Protein AF-A0A2E3LVP8-F1 (afdb_monomer_lite)

Foldseek 3Di:
DPQDLQALVDADDPVLLVLLLCLLQCLLDPDPVVCVVCVVVNVVSVVVCSNPQLLNSLLSQLQDQSSLVSNVSSVVVVVSNVVVVVVSLVSLVSCVVVCSCDLVSLCVSCVSSVHHSVVQVVCSVVSVVVVNVVVSSVDRRD

Structure (mmCIF, N/CA/C/O backbone):
data_AF-A0A2E3LVP8-F1
#
_entry.id   AF-A0A2E3LVP8-F1
#
loop_
_atom_site.group_PDB
_atom_site.id
_atom_site.type_symbol
_atom_site.label_atom_id
_atom_site.label_alt_id
_atom_site.label_comp_id
_atom_site.label_asym_id
_atom_site.label_entity_id
_atom_site.label_seq_id
_atom_site.pdbx_PDB_ins_code
_atom_site.Cartn_x
_atom_site.Cartn_y
_atom_site.Cartn_z
_atom_site.occupancy
_atom_site.B_iso_or_equiv
_atom_site.auth_seq_id
_atom_site.auth_comp_id
_atom_site.auth_asym_id
_atom_site.auth_atom_id
_atom_site.pdbx_PDB_model_num
ATOM 1 N N . MET A 1 1 ? 14.477 10.924 3.842 1.00 40.78 1 MET A N 1
ATOM 2 C CA . MET A 1 1 ? 13.339 11.177 2.937 1.00 40.78 1 MET A CA 1
ATOM 3 C C . MET A 1 1 ? 12.320 12.024 3.673 1.00 40.78 1 MET A C 1
ATOM 5 O O . MET A 1 1 ? 11.725 11.569 4.643 1.00 40.78 1 MET A O 1
ATOM 9 N N . THR A 1 2 ? 12.190 13.284 3.279 1.00 36.34 2 THR A N 1
ATOM 10 C CA . THR A 1 2 ? 11.159 14.206 3.758 1.00 36.34 2 THR A CA 1
ATOM 11 C C . THR A 1 2 ? 9.872 13.854 3.027 1.00 36.34 2 THR A C 1
ATOM 13 O O . THR A 1 2 ? 9.621 14.345 1.937 1.00 36.34 2 THR A O 1
ATOM 16 N N . SER A 1 3 ? 9.068 12.951 3.590 1.00 50.12 3 SER A N 1
ATOM 17 C CA . SER A 1 3 ? 7.699 12.768 3.102 1.00 50.12 3 SER A CA 1
ATOM 18 C C . SER A 1 3 ? 7.023 14.142 3.218 1.00 50.12 3 SER A C 1
ATOM 20 O O . SER A 1 3 ? 7.069 14.732 4.300 1.00 50.12 3 SER A O 1
ATOM 22 N N . ALA A 1 4 ? 6.495 14.726 2.145 1.00 59.56 4 ALA A N 1
ATOM 23 C CA . ALA A 1 4 ? 5.739 15.974 2.242 1.00 59.56 4 ALA A CA 1
ATOM 24 C C . ALA A 1 4 ? 4.471 15.744 3.096 1.00 59.56 4 ALA A C 1
ATOM 26 O O . ALA A 1 4 ? 4.057 14.603 3.335 1.00 59.56 4 ALA A O 1
ATOM 27 N N . ILE A 1 5 ? 3.867 16.802 3.646 1.00 59.66 5 ILE A N 1
ATOM 28 C CA . ILE A 1 5 ? 2.533 16.693 4.263 1.00 59.66 5 ILE A CA 1
ATOM 29 C C . ILE A 1 5 ? 1.522 16.668 3.114 1.00 59.66 5 ILE A C 1
ATOM 31 O O . ILE A 1 5 ? 0.992 17.700 2.719 1.00 59.66 5 ILE A O 1
ATOM 35 N N . VAL A 1 6 ? 1.309 15.496 2.523 1.00 74.62 6 VAL A N 1
ATOM 36 C CA . VAL A 1 6 ? 0.316 15.321 1.460 1.00 74.62 6 VAL A CA 1
ATOM 37 C C . VAL A 1 6 ? -1.006 14.978 2.122 1.00 74.62 6 VAL A C 1
ATOM 39 O O . VAL A 1 6 ? -1.184 13.855 2.580 1.00 74.62 6 VAL A O 1
ATOM 42 N N . SER A 1 7 ? -1.944 15.916 2.212 1.00 84.12 7 SER A N 1
ATOM 43 C CA . SER A 1 7 ? -3.248 15.611 2.813 1.00 84.12 7 SER A CA 1
ATOM 44 C C . SER A 1 7 ? -3.996 14.558 1.992 1.00 84.12 7 SER A C 1
ATOM 46 O O . SER A 1 7 ? -4.094 14.685 0.771 1.00 84.12 7 SER A O 1
ATOM 48 N N . TYR A 1 8 ? -4.594 13.571 2.666 1.00 87.12 8 TYR A N 1
ATOM 49 C CA . TYR A 1 8 ? -5.476 12.575 2.048 1.00 87.12 8 TYR A CA 1
ATOM 50 C C . TYR A 1 8 ? -6.635 13.199 1.251 1.00 87.12 8 TYR A C 1
ATOM 52 O O . TYR A 1 8 ? -7.142 12.604 0.300 1.00 87.12 8 TYR A O 1
ATOM 60 N N . GLN A 1 9 ? -7.046 14.420 1.591 1.00 85.94 9 GLN A N 1
ATOM 61 C CA . GLN A 1 9 ? -8.120 15.122 0.892 1.00 85.94 9 GLN A CA 1
ATOM 62 C C . GLN A 1 9 ? -7.758 15.468 -0.561 1.00 85.94 9 GLN A C 1
ATOM 64 O O . GLN A 1 9 ? -8.663 15.663 -1.369 1.00 85.94 9 GLN A O 1
ATOM 69 N N . HIS A 1 10 ? -6.472 15.453 -0.928 1.00 87.69 10 HIS A N 1
ATOM 70 C CA . HIS A 1 10 ? -6.052 15.567 -2.321 1.00 87.69 10 HIS A CA 1
ATOM 71 C C . HIS A 1 10 ? -6.360 14.257 -3.060 1.00 87.69 10 HIS A C 1
ATOM 73 O O . HIS A 1 10 ? -5.829 13.200 -2.696 1.00 87.69 10 HIS A O 1
ATOM 79 N N . PRO A 1 11 ? -7.249 14.282 -4.067 1.00 85.62 11 PRO A N 1
ATOM 80 C CA . PRO A 1 11 ? -7.542 13.100 -4.856 1.00 85.62 11 PRO A CA 1
ATOM 81 C C . PRO A 1 11 ? -6.336 12.729 -5.723 1.00 85.62 11 PRO A C 1
ATOM 83 O O . PRO A 1 11 ? -5.559 13.582 -6.145 1.00 85.62 11 PRO A O 1
ATOM 86 N N . LEU A 1 12 ? -6.215 11.440 -6.030 1.00 88.75 12 LEU A N 1
ATOM 87 C CA . LEU A 1 12 ? -5.285 10.976 -7.054 1.00 88.75 12 LEU A CA 1
ATOM 88 C C . LEU A 1 12 ? -5.682 11.522 -8.423 1.00 88.75 12 LEU A C 1
ATOM 90 O O . LEU A 1 12 ? -6.841 11.393 -8.828 1.00 88.75 12 LEU A O 1
ATOM 94 N N . THR A 1 13 ? -4.695 12.033 -9.152 1.00 91.44 13 THR A N 1
ATOM 95 C CA . THR A 1 13 ? -4.828 12.288 -10.587 1.00 91.44 13 THR A CA 1
ATOM 96 C C . THR A 1 13 ? -4.900 10.968 -11.359 1.00 91.44 13 THR A C 1
ATOM 98 O O . THR A 1 13 ? -4.510 9.915 -10.848 1.00 91.44 13 THR A O 1
ATOM 101 N N . GLU A 1 14 ? -5.386 11.014 -12.598 1.00 91.69 14 GLU A N 1
ATOM 102 C CA . GLU A 1 14 ? -5.385 9.850 -13.492 1.00 91.69 14 GLU A CA 1
ATOM 103 C C . GLU A 1 14 ? -3.964 9.317 -13.720 1.00 91.69 14 GLU A C 1
ATOM 105 O O . GLU A 1 14 ? -3.720 8.134 -13.498 1.00 91.69 14 GLU A O 1
ATOM 110 N N . SER A 1 15 ? -3.003 10.204 -13.991 1.00 91.69 15 SER A N 1
ATOM 111 C CA . SER A 1 15 ? -1.587 9.841 -14.136 1.00 91.69 15 SER A CA 1
ATOM 112 C C . SER A 1 15 ? -1.030 9.140 -12.889 1.00 91.69 15 SER A C 1
ATOM 114 O O . SER A 1 15 ? -0.359 8.117 -12.997 1.00 91.69 15 SER A O 1
ATOM 116 N N . SER A 1 16 ? -1.380 9.602 -11.684 1.00 92.56 16 SER A N 1
ATOM 117 C CA . SER A 1 16 ? -0.963 8.918 -10.454 1.00 92.56 16 SER A CA 1
ATOM 118 C C . SER A 1 16 ? -1.603 7.528 -10.310 1.00 92.56 16 SER A C 1
ATOM 120 O O . SER A 1 16 ? -0.983 6.625 -9.753 1.00 92.56 16 SER A O 1
ATOM 122 N N . ARG A 1 17 ? -2.834 7.316 -10.799 1.00 94.56 17 ARG A N 1
ATOM 123 C CA . ARG A 1 17 ? -3.469 5.980 -10.807 1.00 94.56 17 ARG A CA 1
ATOM 124 C C . ARG A 1 17 ? -2.792 5.040 -11.803 1.00 94.56 17 ARG A C 1
ATOM 126 O O . ARG A 1 17 ? -2.631 3.853 -11.502 1.00 94.56 17 ARG A O 1
ATOM 133 N N . GLU A 1 18 ? -2.384 5.557 -12.957 1.00 95.50 18 GLU A N 1
ATOM 134 C CA . GLU A 1 18 ? -1.581 4.815 -13.930 1.00 95.50 18 GLU A CA 1
ATOM 135 C C . GLU A 1 18 ? -0.231 4.418 -13.331 1.00 95.50 18 GLU A C 1
ATOM 137 O O . GLU A 1 18 ? 0.154 3.257 -13.441 1.00 95.50 18 GLU A O 1
ATOM 142 N N . ASP A 1 19 ? 0.430 5.320 -12.601 1.00 96.06 19 ASP A N 1
ATOM 143 C CA . ASP A 1 19 ? 1.681 5.021 -11.898 1.00 96.06 19 ASP A CA 1
ATOM 144 C C . ASP A 1 19 ? 1.509 3.925 -10.839 1.00 96.06 19 ASP A C 1
ATOM 146 O O . ASP A 1 19 ? 2.321 3.001 -10.774 1.00 96.06 19 ASP A O 1
ATOM 150 N N . VAL A 1 20 ? 0.437 3.971 -10.034 1.00 96.31 20 VAL A N 1
ATOM 151 C CA . VAL A 1 20 ? 0.121 2.895 -9.073 1.00 96.31 20 VAL A CA 1
ATOM 152 C C . VAL A 1 20 ? -0.023 1.557 -9.796 1.00 96.31 20 VAL A C 1
ATOM 154 O O . VAL A 1 20 ? 0.584 0.563 -9.390 1.00 96.31 20 VAL A O 1
ATOM 157 N N . THR A 1 21 ? -0.799 1.540 -10.880 1.00 96.75 21 THR A N 1
ATOM 158 C CA . THR A 1 21 ? -1.047 0.338 -11.686 1.00 96.75 21 THR A CA 1
ATOM 159 C C . THR A 1 21 ? 0.262 -0.186 -12.273 1.00 96.75 21 THR A C 1
ATOM 161 O O . THR A 1 21 ? 0.592 -1.358 -12.104 1.00 96.75 21 THR A O 1
ATOM 164 N N . TYR A 1 22 ? 1.061 0.689 -12.887 1.00 97.31 22 TYR A N 1
ATOM 165 C CA . TYR A 1 22 ? 2.359 0.355 -13.460 1.00 97.31 22 TYR A CA 1
ATOM 166 C C . TYR A 1 22 ? 3.306 -0.249 -12.421 1.00 97.31 22 TYR A C 1
ATOM 168 O O . TYR A 1 22 ? 3.892 -1.304 -12.675 1.00 97.31 22 TYR A O 1
ATOM 176 N N . VAL A 1 23 ? 3.441 0.380 -11.249 1.00 96.75 23 VAL A N 1
ATOM 177 C CA . VAL A 1 23 ? 4.336 -0.083 -10.182 1.00 96.75 23 VAL A CA 1
ATOM 178 C C . VAL A 1 23 ? 3.909 -1.456 -9.677 1.00 96.75 23 VAL A C 1
ATOM 180 O O . VAL A 1 23 ? 4.720 -2.384 -9.677 1.00 96.75 23 VAL A O 1
ATOM 183 N N . VAL A 1 24 ? 2.646 -1.619 -9.274 1.00 96.81 24 VAL A N 1
ATOM 184 C CA . VAL A 1 24 ? 2.169 -2.881 -8.689 1.00 96.81 24 VAL A CA 1
ATOM 185 C C . VAL A 1 24 ? 2.236 -4.008 -9.722 1.00 96.81 24 VAL A C 1
ATOM 187 O O . VAL A 1 24 ? 2.796 -5.065 -9.427 1.00 96.81 24 VAL A O 1
ATOM 190 N N . HIS A 1 25 ? 1.783 -3.762 -10.954 1.00 97.81 25 HIS A N 1
ATOM 191 C CA . HIS A 1 25 ? 1.829 -4.735 -12.045 1.00 97.81 25 HIS A CA 1
ATOM 192 C C . HIS A 1 25 ? 3.262 -5.161 -12.394 1.00 97.81 25 HIS A C 1
ATOM 194 O O . HIS A 1 25 ? 3.577 -6.350 -12.518 1.00 97.81 25 HIS A O 1
ATOM 200 N N . THR A 1 26 ? 4.166 -4.190 -12.535 1.00 97.50 26 THR A N 1
ATOM 201 C CA . THR A 1 26 ? 5.559 -4.446 -12.913 1.00 97.50 26 THR A CA 1
ATOM 202 C C . THR A 1 26 ? 6.267 -5.269 -11.846 1.00 97.50 26 THR A C 1
ATOM 204 O O . THR A 1 26 ? 6.894 -6.286 -12.165 1.00 97.50 26 THR A O 1
ATOM 207 N N . LEU A 1 27 ? 6.119 -4.882 -10.576 1.00 96.94 27 LEU A N 1
ATOM 208 C CA . LEU A 1 27 ? 6.698 -5.607 -9.449 1.00 96.94 27 LEU A CA 1
ATOM 209 C C . LEU A 1 27 ? 6.086 -7.004 -9.284 1.00 96.94 27 LEU A C 1
ATOM 211 O O . LEU A 1 27 ? 6.800 -7.929 -8.894 1.00 96.94 27 LEU A O 1
ATOM 215 N N . ALA A 1 28 ? 4.803 -7.185 -9.603 1.00 97.31 28 ALA A N 1
ATOM 216 C CA . ALA A 1 28 ? 4.131 -8.478 -9.544 1.00 97.31 28 ALA A CA 1
ATOM 217 C C . ALA A 1 28 ? 4.654 -9.452 -10.608 1.00 97.31 28 ALA A C 1
ATOM 219 O O . ALA A 1 28 ? 5.025 -10.577 -10.274 1.00 97.31 28 ALA A O 1
ATOM 220 N N . HIS A 1 29 ? 4.811 -9.012 -11.862 1.00 97.12 29 HIS A N 1
ATOM 221 C CA . HIS A 1 29 ? 4.949 -9.942 -12.997 1.00 97.12 29 HIS A CA 1
ATOM 222 C C . HIS A 1 29 ? 6.318 -9.968 -13.680 1.00 97.12 29 HIS A C 1
ATOM 224 O O . HIS A 1 29 ? 6.682 -10.970 -14.301 1.00 97.12 29 HIS A O 1
ATOM 230 N N . LYS A 1 30 ? 7.123 -8.901 -13.601 1.00 96.75 30 LYS A N 1
ATOM 231 C CA . LYS A 1 30 ? 8.406 -8.864 -14.328 1.00 96.75 30 LYS A CA 1
ATOM 232 C C . LYS A 1 30 ? 9.496 -9.647 -13.603 1.00 96.75 30 LYS A C 1
ATOM 234 O O . LYS A 1 30 ? 9.655 -9.543 -12.388 1.00 96.75 30 LYS A O 1
ATOM 239 N N . LYS A 1 31 ? 10.300 -10.406 -14.355 1.00 94.69 31 LYS A N 1
ATOM 240 C CA . LYS A 1 31 ? 11.477 -11.122 -13.827 1.00 94.69 31 LYS A CA 1
ATOM 241 C C . LYS A 1 31 ? 12.503 -10.134 -13.262 1.00 94.69 31 LYS A C 1
ATOM 243 O O . LYS A 1 31 ? 12.570 -8.994 -13.708 1.00 94.69 31 LYS A O 1
ATOM 248 N N . MET A 1 32 ? 13.350 -10.586 -12.336 1.00 92.88 32 MET A N 1
ATOM 249 C CA . MET A 1 32 ? 14.323 -9.716 -11.655 1.00 92.88 32 MET A CA 1
ATOM 250 C C . MET A 1 32 ? 15.253 -8.969 -12.625 1.00 92.88 32 MET A C 1
ATOM 252 O O . MET A 1 32 ? 15.480 -7.776 -12.467 1.00 92.88 32 MET A O 1
ATOM 256 N N . SER A 1 33 ? 15.726 -9.634 -13.682 1.00 93.81 33 SER A N 1
ATOM 257 C CA . SER A 1 33 ? 16.558 -8.998 -14.712 1.00 93.81 33 SER A CA 1
ATOM 258 C C . SER A 1 33 ? 15.832 -7.882 -15.468 1.00 93.81 33 SER A C 1
ATOM 260 O O . SER A 1 33 ? 16.451 -6.894 -15.850 1.00 93.81 33 SER A O 1
ATOM 262 N N . THR A 1 34 ? 14.521 -8.012 -15.674 1.00 95.12 34 THR A N 1
ATOM 263 C CA . THR A 1 34 ? 13.690 -6.957 -16.262 1.00 95.12 34 THR A CA 1
ATOM 264 C C . THR A 1 34 ? 13.471 -5.816 -15.275 1.00 95.12 34 THR A C 1
ATOM 266 O O . THR A 1 34 ? 13.532 -4.667 -15.686 1.00 95.12 34 THR A O 1
ATOM 269 N N . LEU A 1 35 ? 13.280 -6.110 -13.986 1.00 94.12 35 LEU A N 1
ATOM 270 C CA . LEU A 1 35 ? 13.143 -5.078 -12.952 1.00 94.12 35 LEU A CA 1
ATOM 271 C C . LEU A 1 35 ? 14.391 -4.199 -12.853 1.00 94.12 35 LEU A C 1
ATOM 273 O O . LEU A 1 35 ? 14.258 -2.987 -12.790 1.00 94.12 35 LEU A O 1
ATOM 277 N N . ILE A 1 36 ? 15.588 -4.788 -12.943 1.00 92.44 36 ILE A N 1
ATOM 278 C CA . ILE A 1 36 ? 16.846 -4.025 -12.971 1.00 92.44 36 ILE A CA 1
ATOM 279 C C . ILE A 1 36 ? 16.878 -3.062 -14.166 1.00 92.44 36 ILE A C 1
ATOM 281 O O . ILE A 1 36 ? 17.276 -1.912 -14.020 1.00 92.44 36 ILE A O 1
ATOM 285 N N . LYS A 1 37 ? 16.425 -3.506 -15.347 1.00 94.75 37 LYS A N 1
ATOM 286 C CA . LYS A 1 37 ? 16.352 -2.648 -16.542 1.00 94.75 37 LYS A CA 1
ATOM 287 C C . LYS A 1 37 ? 15.318 -1.529 -16.399 1.00 94.75 37 LYS A C 1
ATOM 289 O O . LYS A 1 37 ? 15.552 -0.436 -16.892 1.00 94.75 37 LYS A O 1
ATOM 294 N N . LEU A 1 38 ? 14.203 -1.811 -15.726 1.00 94.94 38 LEU A N 1
ATOM 295 C CA . LEU A 1 38 ? 13.114 -0.863 -15.477 1.00 94.94 38 LEU A CA 1
ATOM 296 C C . LEU A 1 38 ? 13.320 -0.028 -14.206 1.00 94.94 38 LEU A C 1
ATOM 298 O O . LEU A 1 38 ? 12.433 0.737 -13.842 1.00 94.94 38 LEU A O 1
ATOM 302 N N . GLN A 1 39 ? 14.455 -0.168 -13.514 1.00 92.56 39 GLN A N 1
ATOM 303 C CA . GLN A 1 39 ? 14.685 0.483 -12.224 1.00 92.56 39 GLN A CA 1
ATOM 304 C C . GLN A 1 39 ? 14.538 2.005 -12.329 1.00 92.56 39 GLN A C 1
ATOM 306 O O . GLN A 1 39 ? 13.883 2.603 -11.483 1.00 92.56 39 GLN A O 1
ATOM 311 N N . GLY A 1 40 ? 15.063 2.611 -13.401 1.00 94.56 40 GLY A N 1
ATOM 312 C CA . GLY A 1 40 ? 14.910 4.045 -13.657 1.00 94.56 40 GLY A CA 1
ATOM 313 C C . GLY A 1 40 ? 13.445 4.468 -13.775 1.00 94.56 40 GLY A C 1
ATOM 314 O O . GLY A 1 40 ? 13.022 5.399 -13.097 1.00 94.56 40 GLY A O 1
ATOM 315 N N . ASP A 1 41 ? 12.646 3.745 -14.561 1.00 94.50 41 ASP A N 1
ATOM 316 C CA . ASP A 1 41 ? 11.222 4.049 -14.752 1.00 94.50 41 ASP A CA 1
ATOM 317 C C . ASP A 1 41 ? 10.411 3.833 -13.467 1.00 94.50 41 ASP A C 1
ATOM 319 O O . ASP A 1 41 ? 9.527 4.625 -13.141 1.00 94.50 41 ASP A O 1
ATOM 323 N N . LEU A 1 42 ? 10.731 2.778 -12.709 1.00 93.69 42 LEU A N 1
ATOM 324 C CA . LEU A 1 42 ? 10.135 2.504 -11.401 1.00 93.69 42 LEU A CA 1
ATOM 325 C C . LEU A 1 42 ? 10.479 3.596 -10.384 1.00 93.69 42 LEU A C 1
ATOM 327 O O . LEU A 1 42 ? 9.614 3.993 -9.606 1.00 93.69 42 LEU A O 1
ATOM 331 N N . ASP A 1 43 ? 11.710 4.106 -10.399 1.00 92.00 43 ASP A N 1
ATOM 332 C CA . ASP A 1 43 ? 12.124 5.211 -9.538 1.00 92.00 43 ASP A CA 1
ATOM 333 C C . ASP A 1 43 ? 11.423 6.517 -9.925 1.00 92.00 43 ASP A C 1
ATOM 335 O O . ASP A 1 43 ? 10.987 7.248 -9.040 1.00 92.00 43 ASP A O 1
ATOM 339 N N . GLN A 1 44 ? 11.241 6.792 -11.220 1.00 93.38 44 GLN A N 1
ATOM 340 C CA . GLN A 1 44 ? 10.481 7.959 -11.679 1.00 93.38 44 GLN A CA 1
ATOM 341 C C . GLN A 1 44 ? 9.003 7.875 -11.281 1.00 93.38 44 GLN A C 1
ATOM 343 O O . GLN A 1 44 ? 8.448 8.853 -10.780 1.00 93.38 44 GLN A O 1
ATOM 348 N N . ALA A 1 45 ? 8.372 6.707 -11.444 1.00 92.50 45 ALA A N 1
ATOM 349 C CA . ALA A 1 45 ? 7.010 6.480 -10.964 1.00 92.50 45 ALA A CA 1
ATOM 350 C C . ALA A 1 45 ? 6.927 6.632 -9.439 1.00 92.50 45 ALA A C 1
ATOM 352 O O . ALA A 1 45 ? 6.023 7.293 -8.935 1.00 92.50 45 ALA A O 1
ATOM 353 N N . ARG A 1 46 ? 7.906 6.105 -8.690 1.00 87.50 46 ARG A N 1
ATOM 354 C CA . ARG A 1 46 ? 7.980 6.300 -7.236 1.00 87.50 46 ARG A CA 1
ATOM 355 C C . ARG A 1 46 ? 8.069 7.777 -6.865 1.00 87.50 46 ARG A C 1
ATOM 357 O O . ARG A 1 46 ? 7.331 8.195 -5.989 1.00 87.50 46 ARG A O 1
ATOM 364 N N . ILE A 1 47 ? 8.929 8.558 -7.520 1.00 88.62 47 ILE A N 1
ATOM 365 C CA . ILE A 1 47 ? 9.092 9.993 -7.235 1.00 88.62 47 ILE A CA 1
ATOM 366 C C . ILE A 1 47 ? 7.765 10.737 -7.422 1.00 88.62 47 ILE A C 1
ATOM 368 O O . ILE A 1 47 ? 7.390 11.531 -6.567 1.00 88.62 47 ILE A O 1
ATOM 372 N N . ARG A 1 48 ? 7.014 10.441 -8.490 1.00 89.81 48 ARG A N 1
ATOM 373 C CA . ARG A 1 48 ? 5.672 11.016 -8.685 1.00 89.81 48 ARG A CA 1
ATOM 374 C C . ARG A 1 48 ? 4.687 10.571 -7.600 1.00 89.81 48 ARG A C 1
ATOM 376 O O . ARG A 1 48 ? 3.841 11.349 -7.172 1.00 89.81 48 ARG A O 1
ATOM 383 N N . LEU A 1 49 ? 4.810 9.332 -7.12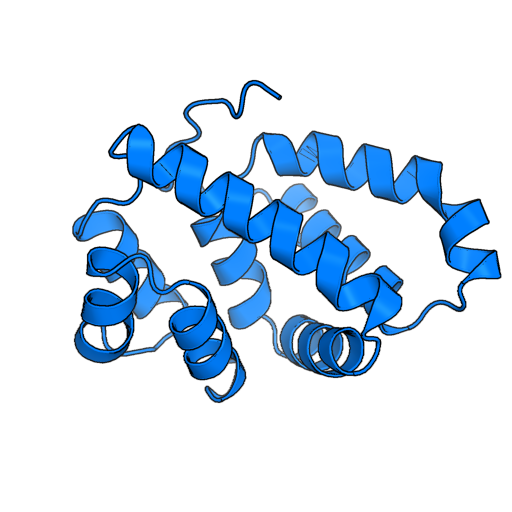4 1.00 90.38 49 LEU A N 1
ATOM 384 C CA . LEU A 1 49 ? 3.996 8.794 -6.033 1.00 90.38 49 LEU A CA 1
ATOM 385 C C . LEU A 1 49 ? 4.437 9.258 -4.633 1.00 90.38 49 LEU A C 1
ATOM 387 O O . LEU A 1 49 ? 3.651 9.118 -3.699 1.00 90.38 49 LEU A O 1
ATOM 391 N N . ASP A 1 50 ? 5.628 9.836 -4.452 1.00 84.69 50 ASP A N 1
ATOM 392 C CA . ASP A 1 50 ? 6.056 10.402 -3.161 1.00 84.69 50 ASP A CA 1
ATOM 393 C C . ASP A 1 50 ? 5.188 11.615 -2.760 1.00 84.69 50 ASP A C 1
ATOM 395 O O . ASP A 1 50 ? 5.061 11.936 -1.574 1.00 84.69 50 ASP A O 1
ATOM 399 N N . GLU A 1 51 ? 4.536 12.251 -3.739 1.00 84.94 51 GLU A N 1
ATOM 400 C CA . GLU A 1 51 ? 3.531 13.303 -3.552 1.00 84.94 51 GLU A CA 1
ATOM 401 C C . GLU A 1 51 ? 2.118 12.756 -3.305 1.00 84.94 51 GLU A C 1
ATOM 403 O O . GLU A 1 51 ? 1.177 13.530 -3.150 1.00 84.94 51 GLU A O 1
ATOM 408 N N . VAL A 1 52 ? 1.938 11.433 -3.248 1.00 90.62 52 VAL A N 1
ATOM 409 C CA . VAL A 1 52 ? 0.645 10.787 -3.004 1.00 90.62 52 VAL A CA 1
ATOM 410 C C . VAL A 1 52 ? 0.557 10.314 -1.558 1.00 90.62 52 VAL A C 1
ATOM 412 O O . VAL A 1 52 ? 1.436 9.641 -1.021 1.00 90.62 52 VAL A O 1
ATOM 415 N N . HIS A 1 53 ? -0.569 10.614 -0.914 1.00 93.06 53 HIS A N 1
ATOM 416 C CA . HIS A 1 53 ? -0.833 10.128 0.432 1.00 93.06 53 HIS A CA 1
ATOM 417 C C . HIS A 1 53 ? -0.932 8.584 0.449 1.00 93.06 53 HIS A C 1
ATOM 419 O O . HIS A 1 53 ? -1.649 8.017 -0.378 1.00 93.06 53 HIS A O 1
ATOM 425 N N . PRO A 1 54 ? -0.314 7.859 1.400 1.00 93.69 54 PRO A N 1
ATOM 426 C CA . PRO A 1 54 ? -0.311 6.392 1.411 1.00 93.69 54 PRO A CA 1
ATOM 427 C C . PRO A 1 54 ? -1.711 5.755 1.467 1.00 93.69 54 PRO A C 1
ATOM 429 O O . PRO A 1 54 ? -1.922 4.717 0.843 1.00 93.69 54 PRO A O 1
ATOM 432 N N . LEU A 1 55 ? -2.700 6.376 2.133 1.00 94.38 55 LEU A N 1
ATOM 433 C CA . LEU A 1 55 ? -4.092 5.891 2.058 1.00 94.38 55 LEU A CA 1
ATOM 434 C C . LEU A 1 55 ? -4.678 6.026 0.644 1.00 94.38 55 LEU A C 1
ATOM 436 O O . LEU A 1 55 ? -5.456 5.172 0.240 1.00 94.38 55 LEU A O 1
ATOM 440 N N . ARG A 1 56 ? -4.288 7.051 -0.130 1.00 94.88 56 ARG A N 1
ATOM 441 C CA . ARG A 1 56 ? -4.702 7.189 -1.534 1.00 94.88 56 ARG A CA 1
ATOM 442 C C . ARG A 1 56 ? -4.052 6.127 -2.404 1.00 94.88 56 ARG A C 1
ATOM 444 O O . ARG A 1 56 ? -4.753 5.494 -3.183 1.00 94.88 56 ARG A O 1
ATOM 451 N N . PHE A 1 57 ? -2.753 5.882 -2.226 1.00 95.25 57 PHE A N 1
ATOM 452 C CA . PHE A 1 57 ? -2.074 4.773 -2.898 1.00 95.25 57 PHE A CA 1
ATOM 453 C C . PHE A 1 57 ? -2.825 3.453 -2.664 1.00 95.25 57 PHE A C 1
ATOM 455 O O . PHE A 1 57 ? -3.186 2.770 -3.618 1.00 95.25 57 PHE A O 1
ATOM 462 N N . MET A 1 58 ? -3.134 3.126 -1.403 1.00 94.88 58 MET A N 1
ATOM 463 C CA . MET A 1 58 ? -3.890 1.913 -1.078 1.00 94.88 58 MET A CA 1
ATOM 464 C C . MET A 1 58 ? -5.309 1.943 -1.653 1.00 94.88 58 MET A C 1
ATOM 466 O O . MET A 1 58 ? -5.757 0.936 -2.189 1.00 94.88 58 MET A O 1
ATOM 470 N N . GLU A 1 59 ? -6.004 3.082 -1.606 1.00 94.62 5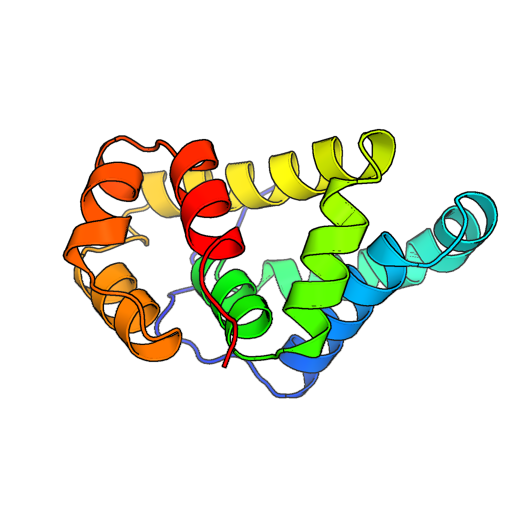9 GLU A N 1
ATOM 471 C CA . GLU A 1 59 ? -7.330 3.235 -2.213 1.00 94.62 59 GLU A CA 1
ATOM 472 C C . GLU A 1 59 ? -7.298 2.885 -3.709 1.00 94.62 59 GLU A C 1
ATOM 474 O O . GLU A 1 59 ? -8.122 2.096 -4.161 1.00 94.62 59 GLU A O 1
ATOM 479 N N . ALA A 1 60 ? -6.316 3.392 -4.462 1.00 94.69 60 ALA A N 1
ATOM 480 C CA . ALA A 1 60 ? -6.154 3.084 -5.886 1.00 94.69 60 ALA A CA 1
ATOM 481 C C . ALA A 1 60 ? -5.875 1.604 -6.160 1.00 94.69 60 ALA A C 1
ATOM 483 O O . ALA A 1 60 ? -6.307 1.072 -7.185 1.00 94.69 60 ALA A O 1
ATOM 484 N N .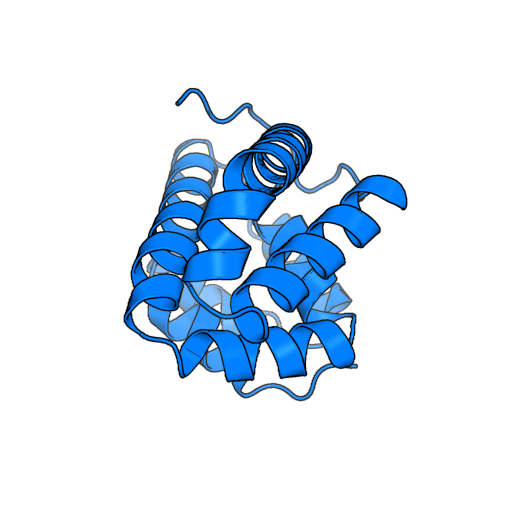 VAL A 1 61 ? -5.156 0.935 -5.257 1.00 95.31 61 VAL A N 1
ATOM 485 C CA . VAL A 1 61 ? -4.929 -0.507 -5.359 1.00 95.31 61 VAL A CA 1
ATOM 486 C C . VAL A 1 61 ? -6.233 -1.265 -5.123 1.00 95.31 61 VAL A C 1
ATOM 488 O O . VAL A 1 61 ? -6.621 -2.069 -5.962 1.00 95.31 61 VAL A O 1
ATOM 491 N N . PHE A 1 62 ? -6.945 -0.982 -4.030 1.00 94.81 62 PHE A N 1
ATOM 492 C CA . PHE A 1 62 ? -8.126 -1.754 -3.622 1.00 94.81 62 PHE A CA 1
ATOM 493 C C . PHE A 1 62 ? -9.418 -1.413 -4.386 1.00 94.81 62 PHE A C 1
ATOM 495 O O . PHE A 1 62 ? -10.364 -2.200 -4.369 1.00 94.81 62 PHE A O 1
ATOM 502 N N . GLN A 1 63 ? -9.460 -0.281 -5.096 1.00 93.00 63 GLN A N 1
ATOM 503 C CA . GLN A 1 63 ? -10.545 0.076 -6.024 1.00 93.00 63 GLN A CA 1
ATOM 504 C C . GLN A 1 63 ? -10.415 -0.563 -7.411 1.00 93.00 63 GLN A C 1
ATOM 506 O O . GLN A 1 63 ? -11.346 -0.459 -8.205 1.00 93.00 63 GLN A O 1
ATOM 511 N N . ASN A 1 64 ? -9.268 -1.161 -7.739 1.00 92.44 64 ASN A N 1
ATOM 512 C CA . ASN A 1 64 ? -9.035 -1.769 -9.040 1.00 92.44 64 ASN A CA 1
ATOM 513 C C . ASN A 1 64 ? -8.758 -3.264 -8.870 1.00 92.44 64 ASN A C 1
ATOM 515 O O . ASN A 1 64 ? -7.722 -3.678 -8.347 1.00 92.44 64 ASN A O 1
ATOM 519 N N . LYS A 1 65 ? -9.676 -4.090 -9.376 1.00 93.00 65 LYS A N 1
ATOM 520 C CA . LYS A 1 65 ? -9.564 -5.550 -9.338 1.00 93.00 65 LYS A CA 1
ATOM 521 C C . LYS A 1 65 ? -8.221 -6.093 -9.846 1.00 93.00 65 LYS A C 1
ATOM 523 O O . LYS A 1 65 ? -7.691 -7.021 -9.236 1.00 93.00 65 LYS A O 1
ATOM 528 N N . GLN A 1 66 ? -7.669 -5.543 -10.930 1.00 94.19 66 GLN A N 1
ATOM 529 C CA . GLN A 1 66 ? -6.379 -5.988 -11.466 1.00 94.19 66 GLN A CA 1
ATOM 530 C C . GLN A 1 66 ? -5.235 -5.653 -10.505 1.00 94.19 66 GLN A C 1
ATOM 532 O O . GLN A 1 66 ? -4.421 -6.524 -10.212 1.00 94.19 66 GLN A O 1
ATOM 537 N N . ASN A 1 67 ? -5.223 -4.447 -9.933 1.00 95.94 67 ASN A N 1
ATOM 538 C CA . ASN A 1 67 ? -4.199 -4.046 -8.965 1.00 95.94 67 ASN A CA 1
ATOM 539 C C . ASN A 1 67 ? -4.200 -4.942 -7.721 1.00 95.94 67 ASN A C 1
ATOM 541 O O . ASN A 1 67 ? -3.143 -5.226 -7.167 1.00 95.94 67 ASN A O 1
ATOM 545 N N . CYS A 1 68 ? -5.357 -5.446 -7.299 1.00 94.38 68 CYS A N 1
ATOM 546 C CA . CYS A 1 68 ? -5.430 -6.403 -6.198 1.00 94.38 68 CYS A CA 1
ATOM 547 C C . CYS A 1 68 ? -4.888 -7.790 -6.525 1.00 94.38 68 CYS A C 1
ATOM 549 O O . CYS A 1 68 ? -4.254 -8.422 -5.673 1.00 94.38 68 CYS A O 1
ATOM 551 N N . ILE A 1 69 ? -5.151 -8.273 -7.740 1.00 94.81 69 ILE A N 1
ATOM 552 C CA . ILE A 1 69 ? -4.566 -9.520 -8.240 1.00 94.81 69 ILE A CA 1
ATOM 553 C C . ILE A 1 69 ? -3.045 -9.362 -8.268 1.00 94.81 69 ILE A C 1
ATOM 555 O O . ILE A 1 69 ? -2.331 -10.173 -7.679 1.00 94.81 69 ILE A O 1
ATOM 559 N N . ASP A 1 70 ? -2.566 -8.257 -8.834 1.00 96.81 70 ASP A N 1
ATOM 560 C CA . ASP A 1 70 ? -1.144 -7.955 -8.938 1.00 96.81 70 ASP A CA 1
ATOM 561 C C . ASP A 1 70 ? -0.501 -7.795 -7.551 1.00 96.81 70 ASP A C 1
ATOM 563 O O . ASP A 1 70 ? 0.559 -8.362 -7.298 1.00 96.81 70 ASP A O 1
ATOM 567 N N . LEU A 1 71 ? -1.156 -7.128 -6.595 1.00 96.12 71 LEU A N 1
ATOM 568 C CA . LEU A 1 71 ? -0.677 -7.030 -5.211 1.00 96.12 71 LEU A CA 1
ATOM 569 C C . LEU A 1 71 ? -0.585 -8.414 -4.542 1.00 96.12 71 LEU A C 1
ATOM 571 O O . LEU A 1 71 ? 0.370 -8.705 -3.817 1.00 96.12 71 LEU A O 1
ATOM 575 N N . SER A 1 72 ? -1.565 -9.283 -4.797 1.00 94.69 72 SER A N 1
ATOM 576 C CA . SER A 1 72 ? -1.582 -10.655 -4.278 1.00 94.69 72 SER A CA 1
ATOM 577 C C . SER A 1 72 ? -0.453 -11.502 -4.862 1.00 94.69 72 SER A C 1
ATOM 579 O O . SER A 1 72 ? 0.175 -12.276 -4.135 1.00 94.69 72 SER A O 1
ATOM 581 N N . ASP A 1 73 ? -0.151 -11.338 -6.149 1.00 96.19 73 ASP A N 1
ATOM 582 C CA . ASP A 1 73 ? 0.973 -12.003 -6.808 1.00 96.19 73 ASP A CA 1
ATOM 583 C C . ASP A 1 73 ? 2.321 -11.431 -6.357 1.00 96.19 73 ASP A C 1
ATOM 585 O O . ASP A 1 73 ? 3.250 -12.189 -6.063 1.00 96.19 73 ASP A O 1
ATOM 589 N N . LEU A 1 74 ? 2.411 -10.113 -6.177 1.00 96.44 74 LEU A N 1
ATOM 590 C CA . LEU A 1 74 ? 3.572 -9.446 -5.601 1.00 96.44 74 LEU A CA 1
ATOM 591 C C . LEU A 1 74 ? 3.888 -9.977 -4.196 1.00 96.44 74 LEU A C 1
ATOM 593 O O . LEU A 1 74 ? 5.048 -10.271 -3.910 1.00 96.44 74 LEU A O 1
ATOM 597 N N . LYS A 1 75 ? 2.882 -10.188 -3.335 1.00 95.38 75 LYS A N 1
ATOM 598 C CA . LYS A 1 75 ? 3.079 -10.744 -1.982 1.00 95.38 75 LYS A CA 1
ATOM 599 C C . LYS A 1 75 ? 3.729 -12.132 -1.986 1.00 95.38 75 LYS A C 1
ATOM 601 O O . LYS A 1 75 ? 4.497 -12.447 -1.077 1.00 95.38 75 LYS A O 1
ATOM 606 N N . LYS A 1 76 ? 3.489 -12.950 -3.018 1.00 96.19 76 LYS A N 1
ATOM 607 C CA . LYS A 1 76 ? 4.148 -14.264 -3.180 1.00 96.19 76 LYS A 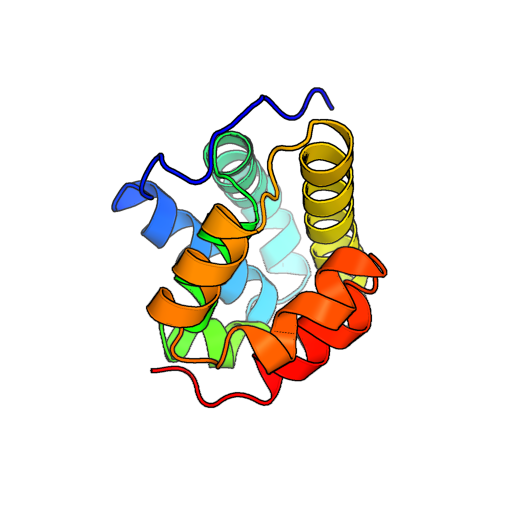CA 1
ATOM 608 C C . LYS A 1 76 ? 5.646 -14.118 -3.481 1.00 96.19 76 LYS A C 1
ATOM 610 O O . LYS A 1 76 ? 6.431 -15.022 -3.204 1.00 96.19 76 LYS A O 1
ATOM 615 N N . ARG A 1 77 ? 6.077 -12.968 -4.010 1.00 96.50 77 ARG A N 1
ATOM 616 C CA . ARG A 1 77 ? 7.471 -12.660 -4.358 1.00 96.50 77 ARG A CA 1
ATOM 617 C C . ARG A 1 77 ? 8.190 -12.005 -3.182 1.00 96.50 77 ARG A C 1
ATOM 619 O O . ARG A 1 77 ? 8.525 -10.825 -3.226 1.00 96.50 77 ARG A O 1
ATOM 626 N N . ILE A 1 78 ? 8.477 -12.791 -2.142 1.00 95.19 78 ILE A N 1
ATOM 627 C CA . ILE A 1 78 ? 8.986 -12.322 -0.834 1.00 95.19 78 ILE A CA 1
ATOM 628 C C . ILE A 1 78 ? 10.153 -11.321 -0.943 1.00 95.19 78 ILE A C 1
ATOM 630 O O . ILE A 1 78 ? 10.171 -10.328 -0.217 1.00 95.19 78 ILE A O 1
ATOM 634 N N . ILE A 1 79 ? 11.109 -11.559 -1.850 1.00 94.62 79 ILE A N 1
ATOM 635 C CA . ILE A 1 79 ? 12.298 -10.703 -2.044 1.00 94.62 79 ILE A CA 1
ATOM 636 C C . ILE A 1 79 ? 11.919 -9.277 -2.484 1.00 94.62 79 ILE A C 1
ATOM 638 O O . ILE A 1 79 ? 12.620 -8.332 -2.143 1.00 94.62 79 ILE A O 1
ATOM 642 N N . ILE A 1 80 ? 10.805 -9.112 -3.199 1.00 95.69 80 ILE A N 1
ATOM 643 C CA . ILE A 1 80 ? 10.314 -7.818 -3.701 1.00 95.69 80 ILE A CA 1
ATOM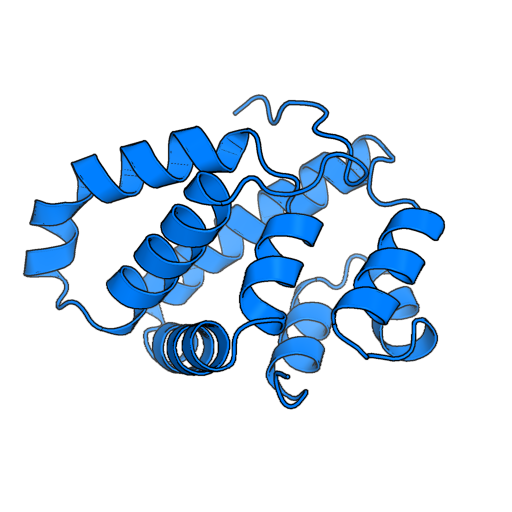 644 C C . ILE A 1 80 ? 9.227 -7.265 -2.778 1.00 95.69 80 ILE A C 1
ATOM 646 O O . ILE A 1 80 ? 9.209 -6.072 -2.488 1.00 95.69 80 ILE A O 1
ATOM 650 N N . TRP A 1 81 ? 8.362 -8.135 -2.254 1.00 95.81 81 TRP A N 1
ATOM 651 C CA . TRP A 1 81 ? 7.317 -7.757 -1.307 1.00 95.81 81 TRP A CA 1
ATOM 652 C C . TRP A 1 81 ? 7.880 -7.066 -0.065 1.00 95.81 81 TRP A C 1
ATOM 654 O O . TRP A 1 81 ? 7.381 -6.017 0.327 1.00 95.81 81 TRP A O 1
ATOM 664 N N . LYS A 1 82 ? 8.925 -7.634 0.553 1.00 95.88 82 LYS A N 1
ATOM 665 C CA . LYS A 1 82 ? 9.514 -7.090 1.786 1.00 95.88 82 LYS A CA 1
ATOM 666 C C . LYS A 1 82 ? 9.935 -5.617 1.650 1.00 95.88 82 LYS A C 1
ATOM 668 O O . LYS A 1 82 ? 9.455 -4.818 2.454 1.00 95.88 82 LYS A O 1
ATOM 673 N N . PRO A 1 83 ? 10.782 -5.227 0.676 1.00 93.94 83 PRO A N 1
ATOM 674 C CA . PRO A 1 83 ? 11.166 -3.826 0.517 1.00 93.94 83 PRO A CA 1
ATOM 675 C C . PRO A 1 83 ? 9.992 -2.933 0.094 1.00 93.94 83 PRO A C 1
ATOM 677 O O . PRO A 1 83 ? 9.852 -1.843 0.642 1.00 93.94 83 PRO A O 1
ATOM 680 N N . PHE A 1 84 ? 9.115 -3.401 -0.805 1.00 94.19 84 PHE A N 1
ATOM 681 C CA . PHE A 1 84 ? 7.918 -2.655 -1.214 1.00 94.19 84 PHE A CA 1
ATOM 682 C C . PHE A 1 84 ? 7.026 -2.305 -0.014 1.00 94.19 84 PHE A C 1
ATOM 684 O O . PHE A 1 84 ? 6.705 -1.139 0.224 1.00 94.19 84 PHE A O 1
ATOM 691 N N . TRP A 1 85 ? 6.668 -3.314 0.781 1.00 95.50 85 TRP A N 1
ATOM 692 C CA . TRP A 1 85 ? 5.798 -3.133 1.933 1.00 95.50 85 TRP A CA 1
ATOM 693 C C . TRP A 1 85 ? 6.471 -2.325 3.044 1.00 95.50 85 TRP A C 1
ATOM 695 O O . TRP A 1 85 ? 5.817 -1.498 3.676 1.00 95.50 85 TRP A O 1
ATOM 705 N N . SER A 1 86 ? 7.780 -2.505 3.259 1.00 94.81 86 SER A N 1
ATOM 706 C CA . SER A 1 86 ? 8.529 -1.685 4.216 1.00 94.81 86 SER A CA 1
ATOM 707 C C . SER A 1 86 ? 8.450 -0.200 3.862 1.00 94.81 86 SER A C 1
ATOM 709 O O . SER A 1 86 ? 8.116 0.601 4.730 1.00 94.81 86 SER A O 1
ATOM 711 N N . GLY A 1 87 ? 8.672 0.162 2.594 1.00 92.56 87 GLY A N 1
ATOM 712 C CA . GLY A 1 87 ? 8.594 1.555 2.147 1.00 92.56 87 GLY A CA 1
ATOM 713 C C . GLY A 1 87 ? 7.203 2.162 2.342 1.00 92.56 87 GLY A C 1
ATOM 714 O O . GLY A 1 87 ? 7.069 3.249 2.904 1.00 92.56 87 GLY A O 1
ATOM 715 N N . LEU A 1 88 ? 6.147 1.432 1.967 1.00 93.75 88 LEU A N 1
ATOM 716 C CA . LEU A 1 88 ? 4.770 1.893 2.177 1.00 93.75 88 LEU A CA 1
ATOM 717 C C . LEU A 1 88 ? 4.439 2.056 3.671 1.00 93.75 88 LEU A C 1
ATOM 719 O O . LEU A 1 88 ? 3.815 3.040 4.071 1.00 93.75 88 LEU A O 1
ATOM 723 N N . LYS A 1 89 ? 4.898 1.126 4.513 1.00 94.44 89 LYS A N 1
ATOM 724 C CA . LYS A 1 89 ? 4.727 1.191 5.969 1.00 94.44 89 LYS A CA 1
ATOM 725 C C . LYS A 1 89 ? 5.459 2.384 6.579 1.00 94.44 89 LYS A C 1
ATOM 727 O O . LYS A 1 89 ? 4.929 3.023 7.486 1.00 94.44 89 LYS A O 1
ATOM 732 N N . ASP A 1 90 ? 6.654 2.699 6.099 1.00 93.19 90 ASP A N 1
ATOM 733 C CA . ASP A 1 90 ? 7.409 3.855 6.575 1.00 93.19 90 ASP A CA 1
ATOM 734 C C . ASP A 1 90 ? 6.718 5.170 6.189 1.00 93.19 90 ASP A C 1
ATOM 736 O O . ASP A 1 90 ? 6.643 6.077 7.021 1.00 93.19 90 ASP A O 1
ATOM 740 N N . ASN A 1 91 ? 6.089 5.233 5.011 1.00 91.75 91 ASN A N 1
ATOM 741 C CA . ASN A 1 91 ? 5.225 6.351 4.627 1.00 91.75 91 ASN A CA 1
ATOM 742 C C . ASN A 1 91 ? 3.983 6.463 5.527 1.00 91.75 91 ASN A C 1
ATOM 744 O O . ASN A 1 91 ? 3.679 7.559 5.998 1.00 91.75 91 ASN A O 1
ATOM 748 N N . LEU A 1 92 ? 3.303 5.354 5.840 1.00 93.31 92 LEU A N 1
ATOM 749 C CA . LEU A 1 92 ? 2.179 5.348 6.791 1.00 93.31 92 LEU A CA 1
ATOM 750 C C . LEU A 1 92 ? 2.605 5.870 8.168 1.00 93.31 92 LEU A C 1
ATOM 752 O O . LEU A 1 92 ? 1.997 6.799 8.691 1.00 93.31 92 LEU A O 1
ATOM 756 N N . LYS A 1 93 ? 3.704 5.352 8.725 1.00 93.19 93 LYS A N 1
ATOM 757 C CA . LYS A 1 93 ? 4.261 5.829 10.003 1.00 93.19 93 LYS A CA 1
ATOM 758 C C . LYS A 1 93 ? 4.638 7.311 9.957 1.00 93.19 93 LYS A C 1
ATOM 760 O O . LYS A 1 93 ? 4.490 8.010 10.957 1.00 93.19 93 LYS A O 1
ATOM 765 N N . ALA A 1 94 ? 5.171 7.791 8.834 1.00 91.62 94 ALA A N 1
ATOM 766 C CA . ALA A 1 94 ? 5.546 9.190 8.677 1.00 91.62 94 ALA A CA 1
ATOM 767 C C . ALA A 1 94 ? 4.321 10.114 8.650 1.00 91.62 94 ALA A C 1
ATOM 769 O O . ALA A 1 94 ? 4.386 11.195 9.228 1.00 91.62 94 ALA A O 1
ATOM 770 N N . GLN A 1 95 ? 3.220 9.702 8.016 1.00 90.38 95 GLN A N 1
ATOM 771 C CA . GLN A 1 95 ? 1.972 10.472 8.001 1.00 90.38 95 GLN A CA 1
ATOM 772 C C . GLN A 1 95 ? 1.233 10.399 9.345 1.00 90.38 95 GLN A C 1
ATOM 774 O O . GLN A 1 95 ? 0.760 11.428 9.825 1.00 90.38 95 GLN A O 1
ATOM 779 N N . ASP A 1 96 ? 1.241 9.238 10.011 1.00 91.19 96 ASP A N 1
ATOM 780 C CA . ASP A 1 96 ? 0.729 9.061 11.378 1.00 91.19 96 ASP A CA 1
ATOM 781 C C . ASP A 1 96 ? 1.374 10.051 12.360 1.00 91.19 96 ASP A C 1
ATOM 783 O O . ASP A 1 96 ? 0.692 10.819 13.033 1.00 91.19 96 ASP A O 1
ATOM 787 N N . LYS A 1 97 ? 2.715 10.112 12.374 1.00 90.69 97 LYS A N 1
ATOM 788 C CA . LYS A 1 97 ? 3.486 11.022 13.244 1.00 90.69 97 LYS A CA 1
ATOM 789 C C . LYS A 1 97 ? 3.155 12.501 13.044 1.00 90.69 97 LYS A C 1
ATOM 791 O O . LYS A 1 97 ? 3.448 13.307 13.921 1.00 90.69 97 LYS A O 1
ATOM 796 N N . LYS A 1 98 ? 2.592 12.860 11.893 1.00 89.31 98 LYS A N 1
ATOM 797 C CA . LYS A 1 98 ? 2.208 14.231 11.546 1.00 89.31 98 LYS A CA 1
ATOM 798 C C . LYS A 1 98 ? 0.721 14.505 11.768 1.00 89.31 98 LYS A C 1
ATOM 800 O O . LYS A 1 98 ? 0.261 15.586 11.419 1.00 89.31 98 LYS A O 1
ATOM 805 N N . GLY A 1 99 ? -0.030 13.535 12.291 1.00 87.81 99 GLY A N 1
ATOM 806 C CA . GLY A 1 99 ? -1.478 13.639 12.457 1.00 87.81 99 GLY A CA 1
ATOM 807 C C . GLY A 1 99 ? -2.253 13.607 11.137 1.00 87.81 99 GLY A C 1
ATOM 808 O O . GLY A 1 99 ? -3.410 14.008 11.108 1.00 87.81 99 GLY A O 1
ATOM 809 N N . ASN A 1 100 ? -1.639 13.135 10.047 1.00 88.69 100 ASN A N 1
ATOM 810 C CA . ASN A 1 100 ? -2.245 13.095 8.711 1.00 88.69 100 ASN A CA 1
ATOM 811 C C . ASN A 1 100 ? -2.888 11.728 8.396 1.00 88.69 100 ASN A C 1
ATOM 813 O O . ASN A 1 100 ? -3.006 11.330 7.245 1.00 88.69 100 ASN A O 1
ATOM 817 N N . LEU A 1 101 ? -3.271 10.988 9.439 1.00 90.38 101 LEU A N 1
ATOM 818 C CA . LEU A 1 101 ? -4.093 9.777 9.383 1.00 90.38 101 LEU A CA 1
ATOM 819 C C . LEU A 1 101 ? -5.259 9.939 10.362 1.00 90.38 101 LEU A C 1
ATOM 821 O O . LEU A 1 101 ? -5.404 9.171 11.310 1.00 90.38 101 LEU A O 1
ATOM 825 N N . SER A 1 102 ? -6.045 11.002 10.187 1.00 90.75 102 SER A N 1
ATOM 826 C CA . SER A 1 102 ? -7.156 11.279 11.096 1.00 90.75 102 SER A CA 1
ATOM 827 C C . SER A 1 102 ? -8.246 10.208 10.984 1.00 90.75 102 SER A C 1
ATOM 829 O O . SER A 1 102 ? -8.378 9.537 9.956 1.00 90.75 102 SER A O 1
ATOM 831 N N . GLN A 1 103 ? -9.089 10.095 12.014 1.00 91.94 103 GLN A N 1
ATOM 832 C CA . GLN A 1 103 ? -10.288 9.253 11.966 1.00 91.94 103 GLN A CA 1
ATOM 833 C C . GLN A 1 103 ? -11.124 9.532 10.705 1.00 91.94 103 GLN A C 1
ATOM 835 O O . GLN A 1 103 ? -11.527 8.598 10.019 1.00 91.94 103 GLN A O 1
ATOM 840 N N . LYS A 1 104 ? -11.303 10.808 10.338 1.00 92.38 104 LYS A N 1
ATOM 841 C CA . LYS A 1 104 ? -12.042 11.213 9.134 1.00 92.38 104 LYS A CA 1
ATOM 842 C C . LYS A 1 104 ? -11.413 10.668 7.846 1.00 92.38 104 LYS A C 1
ATOM 844 O O . LYS A 1 104 ? -12.132 10.266 6.932 1.00 92.38 104 LYS A O 1
ATOM 849 N N . ASP A 1 105 ? -10.083 10.655 7.757 1.00 93.25 105 ASP A N 1
ATOM 850 C CA . ASP A 1 105 ? -9.381 10.124 6.583 1.00 93.25 105 ASP A CA 1
ATOM 851 C C . ASP A 1 105 ? -9.568 8.606 6.473 1.00 93.25 105 ASP A C 1
ATOM 853 O O . ASP A 1 105 ? -9.841 8.096 5.386 1.00 93.25 105 ASP A O 1
ATOM 857 N N . LEU A 1 106 ? -9.499 7.891 7.601 1.00 94.00 106 LEU A N 1
ATOM 858 C CA . LEU A 1 106 ? -9.737 6.447 7.673 1.00 94.00 106 LEU A CA 1
ATOM 859 C C . LEU A 1 106 ? -11.197 6.078 7.375 1.00 94.00 106 LEU A C 1
ATOM 861 O O . LEU A 1 106 ? -11.445 5.128 6.635 1.00 94.00 106 LEU A O 1
ATOM 865 N N . GLU A 1 107 ? -12.166 6.835 7.889 1.00 94.56 107 GLU A N 1
ATOM 866 C CA . GLU A 1 107 ? -13.589 6.663 7.574 1.00 94.56 107 GLU A CA 1
ATOM 867 C C . GLU A 1 107 ? -13.831 6.817 6.070 1.00 94.56 107 GLU A C 1
ATOM 869 O O . GLU A 1 107 ? -14.418 5.940 5.431 1.00 94.56 107 GLU A O 1
ATOM 874 N N . GLN A 1 108 ? -13.312 7.887 5.469 1.00 94.25 108 GLN A N 1
ATOM 875 C CA . GLN A 1 108 ? -13.455 8.117 4.037 1.00 94.25 108 GLN A CA 1
ATOM 876 C C . GLN A 1 108 ? -12.724 7.051 3.206 1.00 94.25 108 GLN A C 1
ATOM 878 O O . GLN A 1 108 ? -13.271 6.589 2.206 1.00 94.25 108 GLN A O 1
ATOM 883 N N . PHE A 1 109 ? -11.521 6.633 3.610 1.00 94.81 109 PHE A N 1
ATOM 884 C CA . PHE A 1 109 ? -10.798 5.519 2.989 1.00 94.81 109 PHE A CA 1
ATOM 885 C C . PHE A 1 109 ? -11.621 4.232 3.033 1.00 94.81 109 PHE A C 1
ATOM 887 O O . PHE A 1 109 ? -11.849 3.624 1.987 1.00 94.81 109 PHE A O 1
ATOM 894 N N . SER A 1 110 ? -12.148 3.869 4.207 1.00 93.81 110 SER A N 1
ATOM 895 C CA . SER A 1 110 ? -12.955 2.659 4.390 1.00 93.81 110 SER A CA 1
ATOM 896 C C . SER A 1 110 ? -14.185 2.650 3.480 1.00 93.81 110 SER A C 1
ATOM 898 O O . SER A 1 110 ? -14.416 1.691 2.741 1.00 93.81 110 SER A O 1
ATOM 900 N N . LYS A 1 111 ? -14.897 3.782 3.415 1.00 93.62 111 LYS A N 1
ATOM 901 C CA . LYS A 1 111 ? -16.044 3.991 2.530 1.00 93.62 111 LYS A CA 1
ATOM 902 C C . LYS A 1 111 ? -15.667 3.826 1.057 1.00 93.62 111 LYS A C 1
ATOM 904 O O . LYS A 1 111 ? -16.385 3.151 0.316 1.00 93.62 111 LYS A O 1
ATOM 909 N N . ASN A 1 112 ? -14.548 4.415 0.637 1.00 93.00 112 ASN A N 1
ATOM 910 C CA . ASN A 1 112 ? -14.092 4.402 -0.754 1.00 93.00 112 ASN A CA 1
ATOM 911 C C . ASN A 1 112 ? -13.755 2.992 -1.247 1.00 93.00 112 ASN A C 1
ATOM 913 O O . ASN A 1 112 ? -14.070 2.657 -2.390 1.00 93.00 112 ASN A O 1
ATOM 917 N N . ILE A 1 113 ? -13.162 2.158 -0.393 1.00 92.25 113 ILE A N 1
ATOM 918 C CA . ILE A 1 113 ? -12.845 0.764 -0.736 1.00 92.25 113 ILE A CA 1
ATOM 919 C C . ILE A 1 113 ? -13.990 -0.205 -0.391 1.00 92.25 113 ILE A C 1
ATOM 921 O O . ILE A 1 113 ? -14.033 -1.321 -0.895 1.00 92.25 113 ILE A O 1
ATOM 925 N N . GLY A 1 114 ? -14.986 0.240 0.384 1.00 91.44 114 GLY A N 1
ATOM 926 C CA . GLY A 1 114 ? -16.164 -0.543 0.764 1.00 91.44 114 GLY A CA 1
ATOM 927 C C . GLY A 1 114 ? -15.957 -1.518 1.915 1.00 91.44 114 GLY A C 1
ATOM 928 O O . GLY A 1 114 ? -16.601 -2.562 1.916 1.00 91.44 114 GLY A O 1
ATOM 929 N N . ILE A 1 115 ? -15.083 -1.182 2.858 1.00 91.62 115 ILE A N 1
ATOM 930 C CA . ILE A 1 115 ? -14.905 -1.903 4.122 1.00 91.62 115 ILE A CA 1
ATOM 931 C C . ILE A 1 115 ? -15.540 -1.096 5.258 1.00 91.62 115 ILE A C 1
ATOM 933 O O . ILE A 1 115 ? -15.633 0.130 5.161 1.00 91.62 115 ILE A O 1
ATOM 937 N N . GLN A 1 116 ? -15.987 -1.749 6.332 1.00 92.06 116 GLN A N 1
ATOM 938 C CA . GLN A 1 116 ? -16.510 -1.010 7.478 1.00 92.06 116 GLN A CA 1
ATOM 939 C C . GLN A 1 116 ? -15.362 -0.330 8.225 1.00 92.06 116 GLN A C 1
ATOM 941 O O . GLN A 1 116 ? -14.322 -0.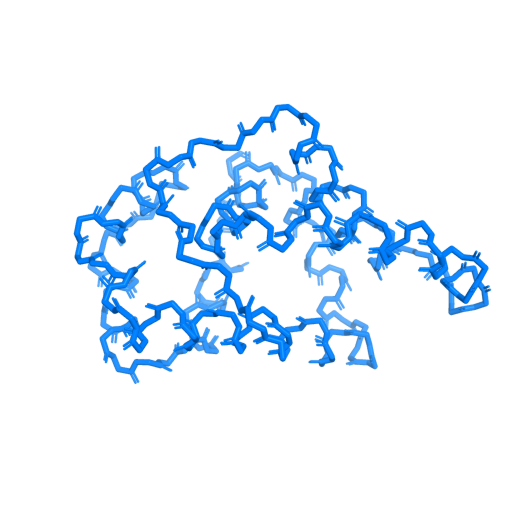936 8.485 1.00 92.06 116 GLN A O 1
ATOM 946 N N . PHE A 1 117 ? -15.556 0.929 8.623 1.00 93.25 117 PHE A N 1
ATOM 947 C CA . PHE A 1 117 ? -14.554 1.681 9.383 1.00 93.25 117 PHE A CA 1
ATOM 948 C C . PHE A 1 117 ? -14.100 0.932 10.648 1.00 93.25 117 PHE A C 1
ATOM 950 O O . PHE A 1 117 ? -12.904 0.859 10.929 1.00 93.25 117 PHE A O 1
ATOM 957 N N . SER A 1 118 ? -15.038 0.292 11.353 1.00 93.00 118 SER A N 1
ATOM 958 C CA . SER A 1 118 ? -14.769 -0.502 12.558 1.00 93.00 118 SER A CA 1
ATOM 959 C C . SER A 1 118 ? -13.799 -1.666 12.336 1.00 93.00 118 SER A C 1
ATOM 961 O O . SER A 1 118 ? -13.167 -2.110 13.289 1.00 93.00 118 SER A O 1
ATOM 963 N N . GLU A 1 119 ? -13.664 -2.168 11.105 1.00 91.19 119 GLU A N 1
ATOM 964 C CA . GLU A 1 119 ? -12.748 -3.268 10.788 1.00 91.19 119 GLU A CA 1
ATOM 965 C C . GLU A 1 119 ? -11.302 -2.792 10.627 1.00 91.19 119 GLU A C 1
ATOM 967 O O . GLU A 1 119 ? -10.379 -3.545 10.925 1.00 91.19 119 GLU A O 1
ATOM 972 N N . ILE A 1 120 ? -11.083 -1.550 10.181 1.00 92.06 120 ILE A N 1
ATOM 973 C CA . ILE A 1 120 ? -9.732 -1.011 9.958 1.00 92.06 120 ILE A CA 1
ATOM 974 C C . ILE A 1 120 ? -9.242 -0.118 11.101 1.00 92.06 120 ILE A C 1
ATOM 976 O O . ILE A 1 120 ? -8.036 -0.035 11.332 1.00 92.06 120 ILE A O 1
ATOM 980 N N . HIS A 1 121 ? -10.158 0.542 11.816 1.00 90.94 121 HIS A N 1
ATOM 981 C CA . HIS A 1 121 ? -9.829 1.584 12.786 1.00 90.94 121 HIS A CA 1
ATOM 982 C C . HIS A 1 121 ? -8.911 1.079 13.899 1.00 90.94 121 HIS A C 1
ATOM 984 O O . HIS A 1 121 ? -7.865 1.675 14.147 1.00 90.94 121 HIS A O 1
ATOM 990 N N . GLY A 1 122 ? -9.247 -0.066 14.504 1.00 91.25 122 GLY A N 1
ATOM 991 C CA . GLY A 1 122 ? -8.454 -0.634 15.596 1.00 91.25 122 GLY A CA 1
ATOM 992 C C . GLY A 1 122 ? -7.018 -0.963 15.179 1.00 91.25 122 GLY A C 1
ATOM 993 O O . GLY A 1 122 ? -6.091 -0.766 15.960 1.00 91.25 122 GLY A O 1
ATOM 994 N N . TYR A 1 123 ? -6.803 -1.398 13.932 1.00 94.38 123 TYR A N 1
ATOM 995 C CA . TYR A 1 123 ? -5.454 -1.646 13.423 1.00 94.38 123 TYR A CA 1
ATOM 996 C C . TYR A 1 123 ? -4.674 -0.352 13.198 1.00 94.38 123 TYR A C 1
ATOM 998 O O . TYR A 1 123 ? -3.483 -0.308 13.503 1.00 94.38 123 TYR A O 1
ATOM 1006 N N . ALA A 1 124 ? -5.327 0.697 12.695 1.00 91.00 124 ALA A N 1
ATOM 1007 C CA . ALA A 1 124 ? -4.693 1.993 12.485 1.00 91.00 124 ALA A CA 1
ATOM 1008 C C . ALA A 1 124 ? -4.322 2.674 13.815 1.00 91.00 124 ALA A C 1
ATOM 1010 O O . ALA A 1 124 ? -3.179 3.101 13.969 1.00 91.00 124 ALA A O 1
ATOM 1011 N N . GLU A 1 125 ? -5.222 2.687 14.807 1.00 90.00 125 GLU A N 1
ATOM 1012 C CA . GLU A 1 125 ? -4.945 3.230 16.150 1.00 90.00 125 GLU A CA 1
ATOM 1013 C C . GLU A 1 125 ? -3.783 2.510 16.840 1.00 90.00 125 GLU A C 1
ATOM 1015 O O . GLU A 1 125 ? -2.891 3.136 17.414 1.00 90.00 125 GLU A O 1
ATOM 1020 N N . GLN A 1 126 ? -3.756 1.179 16.742 1.00 93.44 126 GLN A N 1
ATOM 1021 C CA . GLN A 1 126 ? -2.684 0.351 17.299 1.00 93.44 126 GLN A CA 1
ATOM 1022 C C . GLN A 1 126 ? -1.406 0.381 16.450 1.00 93.44 126 GLN A C 1
ATOM 1024 O O . GLN A 1 126 ? -0.417 -0.264 16.804 1.00 93.44 126 GLN A O 1
ATOM 1029 N N . LYS A 1 127 ? -1.408 1.101 15.319 1.00 93.25 127 LYS A N 1
ATOM 1030 C CA . LYS A 1 127 ? -0.299 1.168 14.350 1.00 93.25 127 LYS A CA 1
ATOM 1031 C C . LYS A 1 127 ? 0.106 -0.211 13.824 1.00 93.25 127 LYS A C 1
ATOM 1033 O O . LYS A 1 127 ? 1.245 -0.429 13.401 1.00 93.25 127 LYS A O 1
ATOM 1038 N N . ASN A 1 128 ? -0.837 -1.148 13.837 1.00 95.06 128 ASN A N 1
ATOM 1039 C CA . ASN A 1 128 ? -0.678 -2.506 13.353 1.00 95.06 128 ASN A CA 1
ATOM 1040 C C . ASN A 1 128 ? -0.957 -2.558 11.843 1.00 95.06 128 ASN A C 1
ATOM 1042 O O . ASN A 1 128 ? -1.933 -3.139 11.362 1.00 95.06 128 ASN A O 1
ATOM 1046 N N . TRP A 1 129 ? -0.070 -1.913 11.085 1.00 95.00 129 TRP A N 1
ATOM 1047 C CA . TRP A 1 129 ? -0.182 -1.795 9.632 1.00 95.00 129 TRP A CA 1
ATOM 1048 C C . TRP A 1 129 ? -0.140 -3.150 8.924 1.00 95.00 129 TRP A C 1
ATOM 1050 O O . TRP A 1 129 ? -0.759 -3.306 7.875 1.00 95.00 129 TRP A O 1
ATOM 1060 N N . ASP A 1 130 ? 0.582 -4.127 9.484 1.00 94.94 130 ASP A N 1
ATOM 1061 C CA . ASP A 1 130 ? 0.671 -5.481 8.931 1.00 94.94 130 ASP A CA 1
ATOM 1062 C C . ASP A 1 130 ? -0.693 -6.171 8.949 1.00 94.94 130 ASP A C 1
ATOM 1064 O O . ASP A 1 130 ? -1.171 -6.599 7.898 1.00 94.94 130 ASP A O 1
ATOM 1068 N N . SER A 1 131 ? -1.364 -6.204 10.105 1.00 95.31 131 SER A N 1
ATOM 1069 C CA . SER A 1 131 ? -2.709 -6.778 10.197 1.00 95.31 131 SER A CA 1
ATOM 1070 C C . SER A 1 131 ? -3.733 -5.991 9.379 1.00 95.31 131 SER A C 1
ATOM 1072 O O . SER A 1 131 ? -4.613 -6.601 8.774 1.00 95.31 131 SER A O 1
ATOM 1074 N N . MET A 1 132 ? -3.589 -4.663 9.279 1.00 94.88 132 MET A N 1
ATOM 1075 C CA . MET A 1 132 ? -4.430 -3.854 8.391 1.00 94.88 132 MET A CA 1
ATOM 1076 C C . MET A 1 132 ? -4.272 -4.282 6.924 1.00 94.88 132 MET A C 1
ATOM 1078 O O . MET A 1 132 ? -5.264 -4.548 6.255 1.00 94.88 132 MET A O 1
ATOM 1082 N N . MET A 1 133 ? -3.041 -4.402 6.417 1.00 94.44 133 MET A N 1
ATOM 1083 C CA . MET A 1 133 ? -2.791 -4.846 5.040 1.00 94.44 133 MET A CA 1
ATOM 1084 C C . MET A 1 133 ? -3.296 -6.277 4.807 1.00 94.44 133 MET A C 1
ATOM 1086 O O . MET A 1 133 ? -3.892 -6.566 3.772 1.00 94.44 133 MET A O 1
ATOM 1090 N N . GLU A 1 134 ? -3.115 -7.180 5.772 1.00 93.25 134 GLU A N 1
ATOM 1091 C CA . GLU A 1 134 ? -3.649 -8.542 5.680 1.00 93.25 134 GLU A CA 1
ATOM 1092 C C . GLU A 1 134 ? -5.176 -8.588 5.616 1.00 93.25 134 GLU A C 1
ATOM 1094 O O . GLU A 1 134 ? -5.716 -9.388 4.852 1.00 93.25 134 GLU A O 1
ATOM 1099 N N . LEU A 1 135 ? -5.866 -7.743 6.386 1.00 93.00 135 LEU A N 1
ATOM 1100 C CA . LEU A 1 135 ? -7.314 -7.581 6.300 1.00 93.00 135 LEU A CA 1
ATOM 1101 C C . LEU A 1 135 ? -7.723 -7.077 4.912 1.00 93.00 135 LEU A C 1
ATOM 1103 O O . LEU A 1 135 ? -8.576 -7.685 4.267 1.00 93.00 135 LEU A O 1
ATOM 1107 N N . LEU A 1 136 ? -7.089 -6.005 4.432 1.00 92.38 136 LEU A N 1
ATOM 1108 C CA . LEU A 1 136 ? -7.412 -5.392 3.143 1.00 92.38 136 LEU A CA 1
ATOM 1109 C C . LEU A 1 136 ? -7.225 -6.374 1.978 1.00 92.38 136 LEU A C 1
ATOM 1111 O O . LEU A 1 136 ? -8.071 -6.452 1.095 1.00 92.38 136 LEU A O 1
ATOM 1115 N N . MET A 1 137 ? -6.171 -7.192 2.006 1.00 90.81 137 MET A N 1
ATOM 1116 C CA . MET A 1 137 ? -5.929 -8.216 0.982 1.00 90.81 137 MET A CA 1
ATOM 1117 C C . MET A 1 137 ? -6.911 -9.396 1.024 1.00 90.81 137 MET A C 1
ATOM 1119 O O . MET A 1 137 ? -7.019 -10.127 0.041 1.00 90.81 137 MET A O 1
ATOM 1123 N N . LYS A 1 138 ? -7.602 -9.625 2.149 1.00 87.94 138 LYS A N 1
ATOM 1124 C CA . LYS A 1 138 ? -8.674 -10.633 2.240 1.00 87.94 138 LYS A CA 1
ATOM 1125 C C . LYS A 1 138 ? -9.993 -10.116 1.674 1.00 87.94 138 LYS A C 1
ATOM 1127 O O . LYS A 1 138 ? -10.837 -10.919 1.276 1.00 87.94 138 LYS A O 1
ATOM 1132 N N . TYR A 1 139 ? -10.178 -8.800 1.651 1.00 81.50 139 TYR A N 1
ATOM 1133 C CA . TYR A 1 139 ? -11.373 -8.188 1.098 1.00 81.50 139 TYR A CA 1
ATOM 1134 C C . TYR A 1 139 ? -11.396 -8.317 -0.427 1.00 81.50 139 TYR A C 1
ATOM 1136 O O . TYR A 1 139 ? -10.386 -8.147 -1.111 1.00 81.50 139 TYR A O 1
ATOM 1144 N N . LYS A 1 140 ? -12.571 -8.645 -0.977 1.00 64.00 140 LYS A N 1
ATOM 1145 C CA . LYS A 1 140 ? -12.761 -8.677 -2.429 1.00 64.00 140 LYS A CA 1
ATOM 1146 C C . LYS A 1 140 ? -12.675 -7.253 -2.956 1.00 64.00 140 LYS A C 1
ATOM 1148 O O . LYS A 1 140 ? -13.483 -6.409 -2.577 1.00 64.00 140 LYS A O 1
ATOM 1153 N N . CYS A 1 141 ? -11.722 -7.020 -3.844 1.00 74.62 141 CYS A N 1
ATOM 1154 C CA . CYS A 1 141 ? -11.626 -5.752 -4.544 1.00 74.62 141 CYS A CA 1
ATOM 1155 C C . CYS A 1 141 ? -12.839 -5.543 -5.438 1.00 74.62 141 CYS A C 1
ATOM 1157 O O . CYS A 1 141 ? -13.362 -6.503 -6.018 1.00 74.62 141 CYS A O 1
ATOM 1159 N N . LYS A 1 142 ? -13.290 -4.292 -5.471 1.00 59.62 142 LYS A N 1
ATOM 1160 C CA . LYS A 1 142 ? -14.423 -3.863 -6.284 1.00 59.62 142 LYS A CA 1
ATOM 1161 C C . LYS A 1 142 ? -14.063 -3.850 -7.768 1.00 59.62 142 LYS A C 1
ATOM 1163 O O . LYS A 1 142 ? -12.869 -3.660 -8.102 1.00 59.62 142 LYS A O 1
#

pLDDT: mean 90.83, std 9.62, range [36.34, 97.81]

Secondary structure (DSSP, 8-state):
-------TTSPPPHHHHHHHHHHHHHHHHS-HHHHHHTHHHHHHHHHHHTTS-HHHHHHHHHT-HHHHHHHHHHHH-HHHHHHHHHHHHHHHHHHHTTT-S-HHHHHHHHHHHT--HHHHHHHHHTT-HHHHHHHHHHSPP-

Radius of gyration: 14.41 Å; chains: 1; bounding box: 33×31×34 Å

Sequence (142 aa):
MTSAIVSYQHPLTESSREDVTYVVHTLAHKKMSTLIKLQGDLDQARIRLDEVHPLRFMEAVFQNKQNCIDLSDLKKRIIIWKPFWSGLKDNLKAQDKKGNLSQKDLEQFSKNIGIQFSEIHGYAEQKNWDSMMELLMKYKCK